Protein AF-R5FZW3-F1 (afdb_monomer_lite)

Secondary structure (DSSP, 8-state):
------------------------HHHHHHHHHHHHHHTT-HHHHTS-HHHHHHHHHHHHHHHHT--S-TTT----HHHHHHHHHHHHHHTT------HHHHHHHHHHHHHHHHHHHT--

Foldseek 3Di:
DDDDDDDDDPPPPPPDPPDDPDDDPLLVVLLVQCCVVCVVPVLVVVDDSVNLVVLVVLVCVVCVPDPDDPVPDDDDLVVSVVSVVVVCVVVVHDRDDDSVRSVVSVVSSVVVVVVVVPPD

Sequence (120 aa):
MKEQDYDSEKDLDLEDYEDDDELDWYDEELLDYVREETKDMERINDLLDQDLLYLFELWDEYTEGIEGDEEEVEIDIDDLYQFVQKTAAEDEQDIDISQEDLVLLLQLQQEFDESLGEED

Structure (mmCIF, N/CA/C/O backbone):
data_AF-R5FZW3-F1
#
_entry.id   AF-R5FZW3-F1
#
loop_
_atom_site.group_PDB
_atom_site.id
_atom_site.type_symbol
_atom_site.label_atom_id
_atom_site.label_alt_id
_atom_site.label_comp_id
_atom_site.label_asym_id
_atom_site.label_entity_id
_atom_site.label_seq_id
_atom_site.pdbx_PDB_ins_code
_atom_site.Cartn_x
_atom_site.Cartn_y
_atom_site.Cartn_z
_atom_site.occupancy
_atom_site.B_iso_or_equiv
_atom_site.auth_seq_id
_atom_site.auth_comp_id
_atom_site.auth_asym_id
_atom_site.auth_atom_id
_atom_site.pdbx_PDB_model_num
ATOM 1 N N . MET A 1 1 ? 53.233 19.517 14.838 1.00 41.62 1 MET A N 1
ATOM 2 C CA . MET A 1 1 ? 52.597 18.409 15.578 1.00 41.62 1 MET A CA 1
ATOM 3 C C . MET A 1 1 ? 51.393 19.059 16.247 1.00 41.62 1 MET A C 1
ATOM 5 O O . MET A 1 1 ? 51.634 19.920 17.081 1.00 41.62 1 MET A O 1
ATOM 9 N N . LYS A 1 2 ? 50.170 19.019 15.680 1.00 44.94 2 LYS A N 1
ATOM 10 C CA . LYS A 1 2 ? 49.281 17.852 15.418 1.00 44.94 2 LYS A CA 1
ATOM 11 C C . LYS A 1 2 ? 49.146 17.006 16.700 1.00 44.94 2 LYS A C 1
ATOM 13 O O . LYS A 1 2 ? 50.184 16.726 17.285 1.00 44.94 2 LYS A O 1
ATOM 18 N N . GLU A 1 3 ? 47.979 16.703 17.261 1.00 46.38 3 GLU A N 1
ATOM 19 C CA . GLU A 1 3 ? 46.594 16.631 16.776 1.00 46.38 3 GLU A CA 1
ATOM 20 C C . GLU A 1 3 ? 45.606 17.162 17.846 1.00 46.38 3 GLU A C 1
ATOM 22 O O . GLU A 1 3 ? 45.902 17.132 19.041 1.00 46.38 3 GLU A O 1
ATOM 27 N N . GLN A 1 4 ? 44.446 17.666 17.414 1.00 46.25 4 GLN A N 1
ATOM 28 C CA . GLN A 1 4 ? 43.218 17.647 18.212 1.00 46.25 4 GLN A CA 1
ATOM 29 C C . GLN A 1 4 ? 42.319 16.610 17.541 1.00 46.25 4 GLN A C 1
ATOM 31 O O . GLN A 1 4 ? 41.884 16.848 16.419 1.00 46.25 4 GLN A O 1
ATOM 36 N N . ASP A 1 5 ? 42.086 15.489 18.214 1.00 51.22 5 ASP A N 1
ATOM 37 C CA . ASP A 1 5 ? 41.044 14.530 17.863 1.00 51.22 5 ASP A CA 1
ATOM 38 C C . ASP A 1 5 ? 39.909 14.730 18.870 1.00 51.22 5 ASP A C 1
ATOM 40 O O . ASP A 1 5 ? 40.041 14.387 20.048 1.00 51.22 5 ASP A O 1
ATOM 44 N N . TYR A 1 6 ? 38.834 15.369 18.413 1.00 49.75 6 TYR A N 1
ATOM 45 C CA . TYR A 1 6 ? 37.522 15.252 19.034 1.00 49.75 6 TYR A CA 1
ATOM 46 C C . TYR A 1 6 ? 36.706 14.307 18.161 1.00 49.75 6 TYR A C 1
ATOM 48 O O . TYR A 1 6 ? 36.470 14.564 16.985 1.00 49.75 6 TYR A O 1
ATOM 56 N N . ASP A 1 7 ? 36.382 13.184 18.782 1.00 52.19 7 ASP A N 1
ATOM 57 C CA . ASP A 1 7 ? 35.421 12.178 18.365 1.00 52.19 7 ASP A CA 1
ATOM 58 C C . ASP A 1 7 ? 33.996 12.713 18.602 1.00 52.19 7 ASP A C 1
ATOM 60 O O . ASP A 1 7 ? 33.782 13.434 19.584 1.00 52.19 7 ASP A O 1
ATOM 64 N N . SER A 1 8 ? 33.048 12.296 17.752 1.00 49.88 8 SER A N 1
ATOM 65 C CA . SER A 1 8 ? 31.607 12.602 17.795 1.00 49.88 8 SER A CA 1
ATOM 66 C C . SER A 1 8 ? 31.275 14.039 17.345 1.00 49.88 8 SER A C 1
ATOM 68 O O . SER A 1 8 ? 31.801 15.004 17.876 1.00 49.88 8 SER A O 1
ATOM 70 N N . GLU A 1 9 ? 30.433 14.285 16.348 1.00 48.97 9 GLU A N 1
ATOM 71 C CA . GLU A 1 9 ? 29.146 13.657 16.086 1.00 48.97 9 GLU A CA 1
ATOM 72 C C . GLU A 1 9 ? 28.946 13.405 14.588 1.00 48.97 9 GLU A C 1
ATOM 74 O O . GLU A 1 9 ? 29.472 14.091 13.719 1.00 48.97 9 GLU A O 1
ATOM 79 N N . LYS A 1 10 ? 28.195 12.344 14.326 1.00 50.38 10 LYS A N 1
ATOM 80 C CA . LYS A 1 10 ? 27.622 11.966 13.049 1.00 50.38 10 LYS A CA 1
ATOM 81 C C . LYS A 1 10 ? 26.735 13.129 12.578 1.00 50.38 10 LYS A C 1
ATOM 83 O O . LYS A 1 10 ? 25.589 13.208 13.010 1.00 50.38 10 LYS A O 1
ATOM 88 N N . ASP A 1 11 ? 27.258 14.006 11.724 1.00 45.75 11 ASP A N 1
ATOM 89 C CA . ASP A 1 11 ? 26.436 14.775 10.788 1.00 45.75 11 ASP A CA 1
ATOM 90 C C . ASP A 1 11 ? 25.779 13.737 9.864 1.00 45.75 11 ASP A C 1
ATOM 92 O O . ASP A 1 11 ? 26.273 13.388 8.795 1.00 45.75 11 ASP A O 1
ATOM 96 N N . LEU A 1 12 ? 24.695 13.133 10.357 1.00 45.00 12 LEU A N 1
ATOM 97 C CA . LEU A 1 12 ? 23.574 12.842 9.488 1.00 45.00 12 LEU A CA 1
ATOM 98 C C . LEU A 1 12 ? 23.131 14.225 9.026 1.00 45.00 12 LEU A C 1
ATOM 100 O O . LEU A 1 12 ? 22.376 14.894 9.732 1.00 45.00 12 LEU A O 1
ATOM 104 N N . ASP A 1 13 ? 23.683 14.666 7.896 1.00 41.84 13 ASP A N 1
ATOM 105 C CA . ASP A 1 13 ? 22.947 15.522 6.980 1.00 41.84 13 ASP A CA 1
ATOM 106 C C . ASP A 1 13 ? 21.627 14.778 6.749 1.00 41.84 13 ASP A C 1
ATOM 108 O O . ASP A 1 13 ? 21.517 13.861 5.939 1.00 41.84 13 ASP A O 1
ATOM 112 N N . LEU A 1 14 ? 20.650 15.091 7.601 1.00 48.84 14 LEU A N 1
ATOM 113 C CA . LEU A 1 14 ? 19.269 15.193 7.189 1.00 48.84 14 LEU A CA 1
ATOM 114 C C . LEU A 1 14 ? 19.334 16.220 6.066 1.00 48.84 14 LEU A C 1
ATOM 116 O O . LEU A 1 14 ? 19.282 17.420 6.340 1.00 48.84 14 LEU A O 1
ATOM 120 N N . GLU A 1 15 ? 19.609 15.734 4.852 1.00 51.78 15 GLU A N 1
ATOM 121 C CA . GLU A 1 15 ? 19.362 16.478 3.632 1.00 51.78 15 GLU A CA 1
ATOM 122 C C . GLU A 1 15 ? 17.900 16.892 3.735 1.00 51.78 15 GLU A C 1
ATOM 124 O O . GLU A 1 15 ? 16.986 16.073 3.697 1.00 51.78 15 GLU A O 1
ATOM 129 N N . ASP A 1 16 ? 17.749 18.142 4.165 1.00 44.09 16 ASP A N 1
ATOM 130 C CA . ASP A 1 16 ? 16.780 19.104 3.692 1.00 44.09 16 ASP A CA 1
ATOM 131 C C . ASP A 1 16 ? 15.644 18.408 2.932 1.00 44.09 16 ASP A C 1
ATOM 133 O O . ASP A 1 16 ? 15.756 18.125 1.743 1.00 44.09 16 ASP A O 1
ATOM 137 N N . TYR A 1 17 ? 14.547 18.123 3.640 1.00 45.72 17 TYR A N 1
ATOM 138 C CA . TYR A 1 17 ? 13.232 17.998 3.016 1.00 45.72 17 TYR A CA 1
ATOM 139 C C . TYR A 1 17 ? 12.915 19.375 2.398 1.00 45.72 17 TYR A C 1
ATOM 141 O O . TYR A 1 17 ? 12.188 20.189 2.975 1.00 45.72 17 TYR A O 1
ATOM 149 N N . GLU A 1 18 ? 13.571 19.693 1.281 1.00 47.84 18 GLU A N 1
ATOM 150 C CA . GLU A 1 18 ? 13.165 20.741 0.360 1.00 47.84 18 GLU A CA 1
ATOM 151 C C . GLU A 1 18 ? 11.839 20.270 -0.250 1.00 47.84 18 GLU A C 1
ATOM 153 O O . GLU A 1 18 ? 11.816 1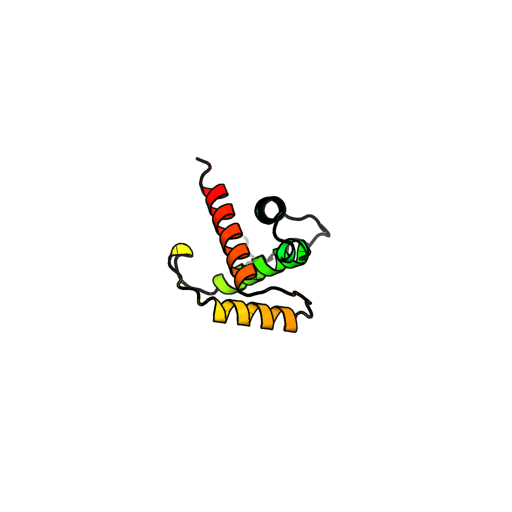9.284 -0.965 1.00 47.84 18 GLU A O 1
ATOM 158 N N . ASP A 1 19 ? 10.734 20.897 0.160 1.00 41.59 19 ASP A N 1
ATOM 159 C CA . AS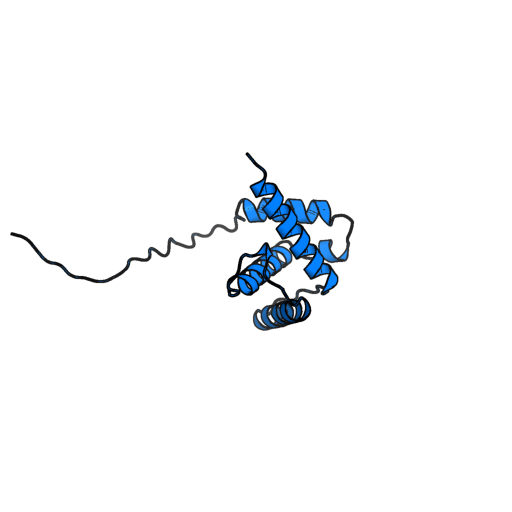P A 1 19 ? 9.620 21.404 -0.670 1.00 41.59 19 ASP A CA 1
ATOM 160 C C . ASP A 1 19 ? 9.522 20.891 -2.138 1.00 41.59 19 ASP A C 1
ATOM 162 O O . ASP A 1 19 ? 9.447 21.697 -3.066 1.00 41.59 19 ASP A O 1
ATOM 166 N N . ASP A 1 20 ? 9.509 19.577 -2.368 1.00 45.41 20 ASP A N 1
ATOM 167 C CA . ASP A 1 20 ? 9.177 18.960 -3.655 1.00 45.41 20 ASP A CA 1
ATOM 168 C C . ASP A 1 20 ? 7.926 18.091 -3.461 1.00 45.41 20 ASP A C 1
ATOM 170 O O . ASP A 1 20 ? 7.989 16.940 -3.045 1.00 45.41 20 ASP A O 1
ATOM 174 N N . ASP A 1 21 ? 6.754 18.673 -3.740 1.00 54.72 21 ASP A N 1
ATOM 175 C CA . ASP A 1 21 ? 5.496 17.954 -4.014 1.00 54.72 21 ASP A CA 1
ATOM 176 C C . ASP A 1 21 ? 5.607 17.142 -5.342 1.00 54.72 21 ASP A C 1
ATOM 178 O O . ASP A 1 21 ? 4.651 17.079 -6.121 1.00 54.72 21 ASP A O 1
ATOM 182 N N . GLU A 1 22 ? 6.784 16.608 -5.675 1.00 64.81 22 GLU A N 1
ATOM 183 C CA . GLU A 1 22 ? 7.060 15.841 -6.893 1.00 64.81 22 GLU A CA 1
ATOM 184 C C . GLU A 1 22 ? 7.212 14.373 -6.494 1.00 64.81 22 GLU A C 1
ATOM 186 O O . GLU A 1 22 ? 8.040 14.023 -5.653 1.00 64.81 22 GLU A O 1
ATOM 191 N N . LEU A 1 23 ? 6.340 13.535 -7.057 1.00 77.94 23 LEU A N 1
ATOM 192 C CA . LEU A 1 23 ? 6.419 12.089 -6.908 1.00 77.94 23 LEU A CA 1
ATOM 193 C C . LEU A 1 23 ? 7.753 11.609 -7.468 1.00 77.94 23 LEU A C 1
ATOM 195 O O . LEU A 1 23 ? 8.253 12.156 -8.457 1.00 77.94 23 LEU A O 1
ATOM 199 N N . ASP A 1 24 ? 8.340 10.594 -6.842 1.00 86.00 24 ASP A N 1
ATOM 200 C CA . ASP A 1 24 ? 9.524 9.999 -7.431 1.00 86.00 24 ASP A CA 1
ATOM 201 C C . ASP A 1 24 ? 9.156 9.219 -8.710 1.00 86.00 24 ASP A C 1
ATOM 203 O O . ASP A 1 24 ? 7.991 8.941 -9.002 1.00 86.00 24 ASP A O 1
ATOM 207 N N . TRP A 1 25 ? 10.160 8.898 -9.531 1.00 91.19 25 TRP A N 1
ATOM 208 C CA . TRP A 1 25 ? 9.907 8.195 -10.792 1.00 91.19 25 TRP A CA 1
ATOM 209 C C . TRP A 1 25 ? 9.243 6.824 -10.580 1.00 91.19 25 TRP A C 1
ATOM 211 O O . TRP A 1 25 ? 8.478 6.388 -11.435 1.00 91.19 25 TRP A O 1
ATOM 221 N N . TYR A 1 26 ? 9.542 6.144 -9.469 1.00 91.19 26 TYR A N 1
ATOM 222 C CA . TYR A 1 26 ? 8.956 4.841 -9.171 1.00 91.19 26 TYR A CA 1
ATOM 223 C C . TYR A 1 26 ? 7.462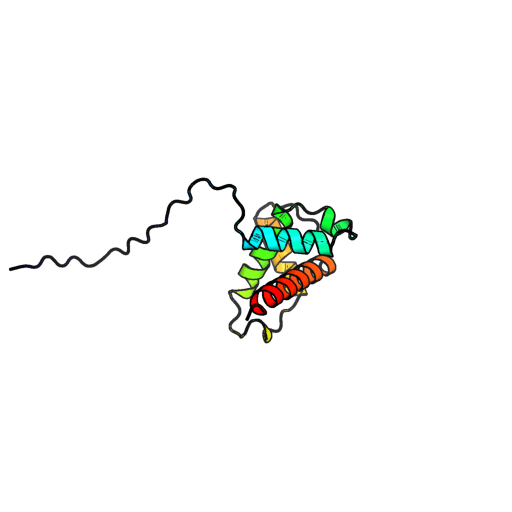 4.988 -8.861 1.00 91.19 26 TYR A C 1
ATOM 225 O O . TYR A 1 26 ? 6.650 4.302 -9.478 1.00 91.19 26 TYR A O 1
ATOM 233 N N . ASP A 1 27 ? 7.103 5.937 -7.998 1.00 92.44 27 ASP A N 1
ATOM 234 C CA . ASP A 1 27 ? 5.730 6.260 -7.618 1.00 92.44 27 ASP A CA 1
ATOM 235 C C . ASP A 1 27 ? 4.888 6.670 -8.830 1.00 92.44 27 ASP A C 1
ATOM 237 O O . ASP A 1 27 ? 3.756 6.209 -8.990 1.00 92.44 27 ASP A O 1
ATOM 241 N N . GLU A 1 28 ? 5.434 7.516 -9.713 1.00 93.94 28 GLU A N 1
ATOM 242 C CA . GLU A 1 28 ? 4.748 7.939 -10.939 1.00 93.94 28 GLU A CA 1
ATOM 243 C C . GLU A 1 28 ? 4.430 6.751 -11.858 1.00 93.94 28 GLU A C 1
ATOM 245 O O . GLU A 1 28 ? 3.288 6.592 -12.298 1.00 93.94 28 GLU A O 1
ATOM 250 N N . GLU A 1 29 ? 5.418 5.902 -12.144 1.00 95.31 29 GLU A N 1
ATOM 251 C CA . GLU A 1 29 ? 5.245 4.767 -13.055 1.00 95.31 29 GLU A CA 1
ATOM 252 C C . GLU A 1 29 ? 4.375 3.662 -12.440 1.00 95.31 29 GLU A C 1
ATOM 254 O O . GLU A 1 29 ? 3.548 3.074 -13.144 1.00 95.31 29 GLU A O 1
ATOM 259 N N . LEU A 1 30 ? 4.499 3.411 -11.132 1.00 95.25 30 LEU A N 1
ATOM 260 C CA . LEU A 1 30 ? 3.650 2.463 -10.411 1.00 95.25 30 LEU A CA 1
ATOM 261 C C . LEU A 1 30 ? 2.187 2.914 -10.443 1.00 95.25 30 LEU A C 1
ATOM 263 O O . LEU A 1 30 ? 1.296 2.112 -10.736 1.00 95.25 30 LEU A O 1
ATOM 267 N N . LEU A 1 31 ? 1.916 4.198 -10.190 1.00 95.75 31 LEU A N 1
ATOM 268 C CA . LEU A 1 31 ? 0.563 4.744 -10.285 1.00 95.75 31 LEU A CA 1
ATOM 269 C C . LEU A 1 31 ? 0.009 4.620 -11.702 1.00 95.75 31 LEU A C 1
ATOM 271 O O . LEU A 1 31 ? -1.120 4.150 -11.869 1.00 95.75 31 LEU A O 1
ATOM 275 N N . ASP A 1 32 ? 0.781 4.993 -12.722 1.00 95.38 32 ASP A N 1
ATOM 276 C CA . ASP A 1 32 ? 0.358 4.866 -14.119 1.00 95.38 32 ASP A CA 1
ATOM 277 C C . ASP A 1 32 ? 0.039 3.403 -14.477 1.00 95.38 32 ASP A C 1
ATOM 279 O O . ASP A 1 32 ? -1.005 3.128 -15.084 1.00 95.38 32 ASP A O 1
ATOM 283 N N . TYR A 1 33 ? 0.871 2.456 -14.033 1.00 96.44 33 TYR A N 1
ATOM 284 C CA . TYR A 1 33 ? 0.648 1.020 -14.207 1.00 96.44 33 TYR A CA 1
ATOM 285 C C . TYR A 1 33 ? -0.642 0.548 -13.517 1.00 96.44 33 TYR A C 1
ATOM 287 O O . TYR A 1 33 ? -1.526 -0.032 -14.157 1.00 96.44 33 TYR A O 1
ATOM 295 N N . VAL A 1 34 ? -0.814 0.864 -12.231 1.00 96.12 34 VAL A N 1
ATOM 296 C CA . VAL A 1 34 ? -2.001 0.489 -11.446 1.00 96.12 34 VAL A CA 1
ATOM 297 C C . VAL A 1 34 ? -3.266 1.079 -12.063 1.00 96.12 34 VAL A C 1
ATOM 299 O O . VAL A 1 34 ? -4.289 0.395 -12.162 1.00 96.12 34 VAL A O 1
ATOM 302 N N . ARG A 1 35 ? -3.225 2.332 -12.527 1.00 95.44 35 ARG A N 1
ATOM 303 C CA . ARG A 1 35 ? -4.360 2.985 -13.197 1.00 95.44 35 ARG A CA 1
ATOM 304 C C . ARG A 1 35 ? -4.682 2.336 -14.538 1.00 95.44 35 ARG A C 1
ATOM 306 O O . ARG A 1 35 ? -5.863 2.186 -14.867 1.00 95.44 35 ARG A O 1
ATOM 313 N N . GLU A 1 36 ? -3.681 1.928 -15.314 1.00 95.88 36 GLU A N 1
ATOM 314 C CA . GLU A 1 36 ? -3.903 1.223 -16.579 1.00 95.88 36 GLU A CA 1
ATOM 315 C C . GLU A 1 36 ? -4.569 -0.146 -16.366 1.00 95.88 36 GLU A C 1
ATOM 317 O O . GLU A 1 36 ? -5.552 -0.465 -17.062 1.00 95.88 36 GLU A O 1
ATOM 322 N N . GLU A 1 37 ? -4.090 -0.914 -15.388 1.00 96.25 37 GLU A N 1
ATOM 323 C CA . GLU A 1 37 ? -4.572 -2.267 -15.095 1.00 96.25 37 GLU A CA 1
ATOM 324 C C . GLU A 1 37 ? -5.944 -2.264 -14.410 1.00 96.25 37 GLU A C 1
ATOM 326 O O . GLU A 1 37 ? -6.801 -3.104 -14.698 1.00 96.25 37 GLU A O 1
ATOM 331 N N . THR A 1 38 ? -6.226 -1.256 -13.582 1.00 94.94 38 THR A N 1
ATOM 332 C CA . THR A 1 38 ? -7.485 -1.162 -12.824 1.00 94.94 38 THR A CA 1
AT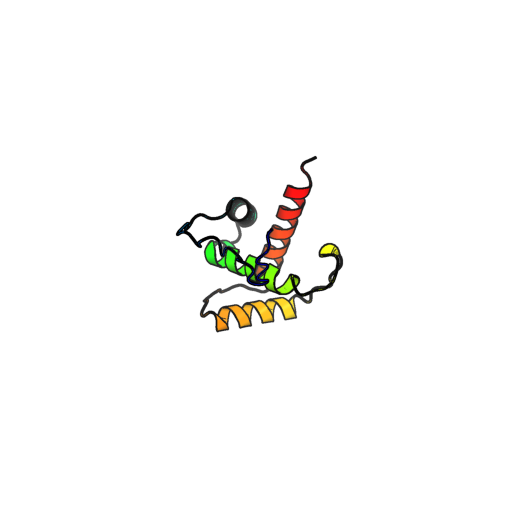OM 333 C C . THR A 1 38 ? -8.531 -0.252 -13.467 1.00 94.94 38 THR A C 1
ATOM 335 O O . THR A 1 38 ? -9.599 -0.052 -12.891 1.00 94.94 38 THR A O 1
ATOM 338 N N . LYS A 1 39 ? -8.317 0.251 -14.693 1.00 93.31 39 LYS A N 1
ATOM 339 C CA . LYS A 1 39 ? -9.211 1.215 -15.383 1.00 93.31 39 LYS A CA 1
ATOM 340 C C . LYS A 1 39 ? -10.695 0.827 -15.465 1.00 93.31 39 LYS A C 1
ATOM 342 O O . LYS A 1 39 ? -11.555 1.694 -15.601 1.00 93.31 39 LYS A O 1
ATOM 347 N N . ASP A 1 40 ? -11.006 -0.468 -15.427 1.00 93.88 40 ASP A N 1
ATOM 348 C CA . ASP A 1 40 ? -12.374 -0.995 -15.519 1.00 93.88 40 ASP A CA 1
ATOM 349 C C . ASP A 1 40 ? -12.987 -1.315 -14.134 1.00 93.88 40 ASP A C 1
ATOM 351 O O . ASP A 1 40 ? -14.108 -1.828 -14.045 1.00 93.88 40 ASP A O 1
ATOM 355 N N . MET A 1 41 ? -12.275 -1.015 -13.042 1.00 92.06 41 MET A N 1
ATOM 356 C CA . MET A 1 41 ? -12.646 -1.333 -11.660 1.00 92.06 41 MET A CA 1
ATOM 357 C C . MET A 1 41 ? -13.010 -0.055 -10.897 1.00 92.06 41 MET A C 1
ATOM 359 O O . MET A 1 41 ? -12.147 0.641 -10.374 1.00 92.06 41 MET A O 1
ATOM 363 N N . GLU A 1 42 ? -14.309 0.254 -10.827 1.00 88.94 42 GLU A N 1
ATOM 364 C CA . GLU A 1 42 ? -14.837 1.490 -10.213 1.00 88.94 42 GLU A CA 1
ATOM 365 C C . GLU A 1 42 ? -14.309 1.713 -8.785 1.00 88.94 42 GLU A C 1
ATOM 367 O O . GLU A 1 42 ? -13.863 2.804 -8.468 1.00 88.94 42 GLU A O 1
ATOM 372 N N . ARG A 1 43 ? -14.244 0.655 -7.967 1.00 90.06 43 ARG A N 1
ATOM 373 C CA . ARG A 1 43 ? -13.796 0.740 -6.566 1.00 90.06 43 ARG A CA 1
ATOM 374 C C . ARG A 1 43 ? -12.354 1.210 -6.397 1.00 90.06 43 ARG A C 1
ATOM 376 O O . ARG A 1 43 ? -12.083 1.978 -5.490 1.00 90.06 43 ARG A O 1
ATOM 383 N N . ILE A 1 44 ? -11.448 0.754 -7.260 1.00 90.31 44 ILE A N 1
ATOM 384 C CA . ILE A 1 44 ? -10.039 1.166 -7.210 1.00 90.31 44 ILE A CA 1
ATOM 385 C C . ILE A 1 44 ? -9.867 2.537 -7.874 1.00 90.31 44 ILE A C 1
ATOM 387 O O . ILE A 1 44 ? -9.067 3.351 -7.427 1.00 90.31 44 ILE A O 1
ATOM 391 N N . ASN A 1 45 ? -10.666 2.847 -8.900 1.00 89.25 45 ASN A N 1
ATOM 392 C CA . ASN A 1 45 ? -10.658 4.178 -9.513 1.00 89.25 45 ASN A CA 1
ATOM 393 C C . ASN A 1 45 ? -11.198 5.283 -8.597 1.00 89.25 45 ASN A C 1
ATOM 395 O O . ASN A 1 45 ? -10.849 6.442 -8.803 1.00 89.25 45 ASN A O 1
ATOM 399 N N . ASP A 1 46 ? -12.031 4.938 -7.614 1.00 91.81 46 ASP A N 1
ATOM 400 C CA . ASP A 1 46 ? -12.538 5.885 -6.618 1.00 91.81 46 ASP A CA 1
ATOM 401 C C . ASP A 1 46 ? -11.468 6.295 -5.587 1.00 91.81 46 ASP A C 1
ATOM 403 O O . ASP A 1 46 ? -11.617 7.346 -4.961 1.00 91.81 46 ASP A O 1
ATOM 407 N N . LEU A 1 47 ? -10.389 5.515 -5.436 1.00 92.88 47 LEU A N 1
ATOM 408 C CA . LEU A 1 47 ? -9.243 5.866 -4.592 1.00 92.88 47 LEU A CA 1
ATOM 409 C C . LEU A 1 47 ? -8.439 7.006 -5.224 1.00 92.88 47 LEU A C 1
ATOM 411 O O . LEU A 1 47 ? -8.216 7.026 -6.441 1.00 92.88 47 LEU A O 1
ATOM 415 N N . LEU A 1 48 ? -7.978 7.946 -4.401 1.00 93.50 48 LEU A N 1
ATOM 416 C CA . LEU A 1 48 ? -7.041 8.989 -4.813 1.00 93.50 48 LEU A CA 1
ATOM 417 C C . LEU A 1 48 ? -5.647 8.392 -5.029 1.00 93.50 48 LEU A C 1
ATOM 419 O O . LEU A 1 48 ? -5.307 7.368 -4.447 1.00 93.50 48 LEU A O 1
ATOM 423 N N . ASP A 1 49 ? -4.811 9.059 -5.826 1.00 94.00 49 ASP A N 1
ATOM 424 C CA . ASP A 1 49 ? -3.416 8.627 -6.011 1.00 94.00 49 ASP A CA 1
ATOM 425 C C . ASP A 1 49 ? -2.662 8.600 -4.670 1.00 94.00 49 ASP A C 1
ATOM 427 O O . ASP A 1 49 ? -1.915 7.671 -4.398 1.00 94.00 49 ASP A O 1
ATOM 431 N N . GLN A 1 50 ? -2.956 9.554 -3.780 1.00 91.69 50 GLN A N 1
ATOM 432 C CA . GLN A 1 50 ? -2.427 9.578 -2.412 1.00 91.69 50 GLN A CA 1
ATOM 433 C C . GLN A 1 50 ? -2.880 8.374 -1.576 1.00 91.69 50 GLN A C 1
ATOM 435 O O . GLN A 1 50 ? -2.097 7.872 -0.779 1.00 91.69 50 GLN A O 1
ATOM 440 N N . ASP A 1 51 ? -4.115 7.896 -1.768 1.00 94.25 51 ASP A N 1
ATOM 441 C CA . ASP A 1 51 ? -4.603 6.711 -1.057 1.00 94.25 51 ASP A CA 1
ATOM 442 C C . ASP A 1 51 ? -3.855 5.463 -1.541 1.00 94.25 51 ASP A C 1
ATOM 444 O O . ASP A 1 51 ? -3.506 4.606 -0.738 1.00 94.25 51 ASP A O 1
ATOM 448 N N . LEU A 1 52 ? -3.590 5.365 -2.850 1.00 94.69 52 LEU A N 1
ATOM 449 C CA . LEU A 1 52 ? -2.828 4.260 -3.435 1.00 94.69 52 LEU A CA 1
ATOM 450 C C . LEU A 1 52 ? -1.387 4.243 -2.920 1.00 94.69 52 LEU A C 1
ATOM 452 O O . LEU A 1 52 ? -0.949 3.211 -2.423 1.00 94.69 52 LEU A O 1
ATOM 456 N N . LEU A 1 53 ? -0.690 5.381 -2.975 1.00 93.44 53 LEU A N 1
ATOM 457 C CA . LEU A 1 53 ? 0.681 5.496 -2.469 1.00 93.44 53 LEU A CA 1
ATOM 458 C C . LEU A 1 53 ? 0.759 5.159 -0.983 1.00 93.44 53 LEU A C 1
ATOM 460 O O . LEU A 1 53 ? 1.572 4.335 -0.587 1.00 93.44 53 LEU A O 1
ATOM 464 N N . TYR A 1 54 ? -0.157 5.694 -0.174 1.00 93.88 54 TYR A N 1
ATOM 465 C CA . TYR A 1 54 ? -0.211 5.369 1.248 1.00 93.88 54 TYR A CA 1
ATOM 466 C C . TYR A 1 54 ? -0.420 3.867 1.499 1.00 93.88 54 TYR A C 1
ATOM 468 O O . TYR A 1 54 ? 0.168 3.297 2.413 1.00 93.88 54 TYR A O 1
ATOM 476 N N . LEU A 1 55 ? -1.235 3.184 0.689 1.00 94.88 55 LEU A N 1
ATOM 477 C CA . LEU A 1 55 ? -1.415 1.735 0.812 1.00 94.88 55 LEU A CA 1
ATOM 478 C C . LEU A 1 55 ? -0.143 0.948 0.461 1.00 94.88 55 LEU A C 1
ATOM 480 O O . LEU A 1 55 ? 0.106 -0.074 1.103 1.00 94.88 55 LEU A O 1
ATOM 484 N N . PHE A 1 56 ? 0.649 1.411 -0.510 1.00 93.69 56 PHE A N 1
ATOM 485 C CA . PHE A 1 56 ? 1.951 0.821 -0.844 1.00 93.69 56 PHE A CA 1
ATOM 486 C C . PHE A 1 56 ? 2.995 1.094 0.247 1.00 93.69 56 PHE A C 1
ATOM 488 O O . PHE A 1 56 ? 3.679 0.170 0.678 1.00 93.69 56 PHE A O 1
ATOM 495 N N . GLU A 1 57 ? 3.030 2.302 0.810 1.00 91.44 57 GLU A N 1
ATOM 496 C CA . GLU A 1 57 ? 3.880 2.620 1.968 1.00 91.44 57 GLU A CA 1
ATOM 497 C C . GLU A 1 57 ? 3.559 1.724 3.174 1.00 91.44 57 GLU A C 1
ATOM 499 O O . GLU A 1 57 ? 4.456 1.219 3.848 1.00 91.44 57 GLU A O 1
ATOM 504 N N . LEU A 1 58 ? 2.271 1.482 3.447 1.00 93.06 58 LEU A N 1
ATOM 505 C CA . LEU A 1 58 ? 1.854 0.587 4.529 1.00 93.06 58 LEU A CA 1
ATOM 506 C C . LEU A 1 58 ? 2.239 -0.871 4.272 1.00 93.06 58 LEU A C 1
ATOM 508 O O . LEU A 1 58 ? 2.468 -1.620 5.225 1.00 93.06 58 LEU A O 1
ATOM 512 N N . TRP A 1 59 ? 2.273 -1.294 3.011 1.00 90.50 59 TRP A N 1
ATOM 513 C CA . TRP A 1 59 ? 2.790 -2.606 2.654 1.00 90.50 59 TRP A CA 1
ATOM 514 C C . TRP A 1 59 ? 4.276 -2.714 2.981 1.00 90.50 59 TRP A C 1
ATOM 516 O O . TRP A 1 59 ? 4.650 -3.639 3.704 1.00 90.50 59 TRP A O 1
ATOM 526 N N . ASP A 1 60 ? 5.077 -1.745 2.548 1.00 87.06 60 ASP A N 1
ATOM 527 C CA . ASP A 1 60 ? 6.516 -1.715 2.812 1.00 87.06 60 ASP A CA 1
ATOM 528 C C . ASP A 1 60 ? 6.807 -1.633 4.317 1.00 87.06 60 ASP A C 1
ATOM 530 O O . ASP A 1 60 ? 7.646 -2.370 4.831 1.00 87.06 60 ASP A O 1
ATOM 534 N N . GLU A 1 61 ? 6.058 -0.821 5.074 1.00 90.06 61 GLU A N 1
ATOM 535 C CA . GLU A 1 61 ? 6.178 -0.767 6.538 1.00 90.06 61 GLU A CA 1
ATOM 536 C C . GLU A 1 61 ? 5.873 -2.131 7.181 1.00 90.06 61 GLU A C 1
ATOM 538 O O . GLU A 1 61 ? 6.546 -2.558 8.128 1.00 90.06 61 GLU A O 1
ATOM 543 N N . TYR A 1 62 ? 4.855 -2.833 6.677 1.00 88.88 62 TYR A N 1
ATOM 544 C CA . TYR A 1 62 ? 4.479 -4.147 7.185 1.00 88.88 62 TYR A CA 1
ATOM 545 C C . TYR A 1 62 ? 5.546 -5.207 6.879 1.00 88.88 62 TYR A C 1
ATOM 547 O O . TYR A 1 62 ? 5.836 -6.049 7.739 1.00 88.88 62 TYR A O 1
ATOM 555 N N . THR A 1 63 ? 6.134 -5.184 5.682 1.00 83.69 63 THR A N 1
ATOM 556 C CA . THR A 1 63 ? 7.093 -6.195 5.211 1.00 83.69 63 THR A CA 1
ATOM 557 C C . THR A 1 63 ? 8.535 -5.919 5.633 1.00 83.69 63 THR A C 1
ATOM 559 O O . THR A 1 63 ? 9.258 -6.884 5.883 1.00 83.69 63 THR A O 1
ATOM 562 N N . GLU A 1 64 ? 8.942 -4.661 5.852 1.00 81.56 64 GLU A N 1
ATOM 563 C CA . GLU A 1 64 ? 10.299 -4.276 6.296 1.00 81.56 64 GLU A CA 1
ATOM 564 C C . GLU A 1 64 ? 10.709 -5.002 7.594 1.00 81.56 64 GLU A C 1
ATOM 566 O O . GLU A 1 64 ? 11.876 -5.334 7.825 1.00 81.56 64 GLU A O 1
ATOM 571 N N . GLY A 1 65 ? 9.734 -5.296 8.458 1.00 66.75 65 GLY A N 1
ATOM 572 C CA . GLY A 1 65 ? 9.943 -6.001 9.722 1.00 66.75 65 GLY A CA 1
ATOM 573 C C . GLY A 1 65 ? 10.072 -7.524 9.616 1.00 66.75 65 GLY A C 1
ATOM 574 O O . GLY A 1 65 ? 10.344 -8.173 10.635 1.00 66.75 65 GLY A O 1
ATOM 575 N N . ILE A 1 66 ? 9.854 -8.117 8.440 1.00 74.00 66 ILE A N 1
ATOM 576 C CA . ILE A 1 66 ? 9.778 -9.569 8.280 1.00 74.00 66 ILE A CA 1
ATOM 577 C C . ILE A 1 66 ? 11.114 -10.120 7.768 1.00 74.00 66 ILE A C 1
ATOM 579 O O . ILE A 1 66 ? 11.483 -9.966 6.612 1.00 74.00 66 ILE A O 1
ATOM 583 N N . GLU A 1 67 ? 11.862 -10.801 8.646 1.00 58.09 67 GLU A N 1
ATOM 584 C CA . GLU A 1 67 ? 13.126 -11.454 8.272 1.00 58.09 67 GLU A CA 1
ATOM 585 C C . GLU A 1 67 ? 12.881 -12.628 7.293 1.00 58.09 67 GLU A C 1
ATOM 587 O O . GLU A 1 67 ? 12.462 -13.712 7.712 1.00 58.09 67 GLU A O 1
ATOM 592 N N . GLY A 1 68 ? 13.203 -12.444 6.008 1.00 60.31 68 GLY A N 1
ATOM 593 C CA . GLY A 1 68 ? 13.136 -13.471 4.957 1.00 60.31 68 GLY A CA 1
ATOM 594 C C . GLY A 1 68 ? 13.423 -12.899 3.563 1.00 60.31 68 GLY A C 1
ATOM 595 O O . GLY A 1 68 ? 13.516 -11.687 3.416 1.00 60.31 68 GLY A O 1
ATOM 596 N N . ASP A 1 69 ? 13.600 -13.759 2.554 1.00 58.41 69 ASP A N 1
ATOM 597 C CA . ASP A 1 69 ? 13.464 -13.331 1.151 1.00 58.41 69 ASP A CA 1
ATOM 598 C C . ASP A 1 69 ? 11.992 -12.947 0.933 1.00 58.41 69 ASP A C 1
ATOM 600 O O . ASP A 1 69 ? 11.116 -13.737 1.290 1.00 58.41 69 ASP A O 1
ATOM 604 N N . GLU A 1 70 ? 11.714 -11.763 0.377 1.00 53.88 70 GLU A N 1
ATOM 605 C CA . GLU A 1 70 ? 10.353 -11.224 0.167 1.00 53.88 70 GLU A CA 1
ATOM 606 C C . GLU A 1 70 ? 9.436 -12.204 -0.590 1.00 53.88 70 GLU A C 1
ATOM 608 O O . GLU A 1 70 ? 8.238 -12.268 -0.325 1.00 53.88 70 GLU A O 1
ATOM 613 N N . GLU A 1 71 ? 10.010 -13.062 -1.440 1.00 53.56 71 GLU A N 1
ATOM 614 C CA . GLU A 1 71 ? 9.300 -14.116 -2.177 1.00 53.56 71 GLU A CA 1
ATOM 615 C C . GLU A 1 71 ? 8.937 -15.365 -1.337 1.00 53.56 71 GLU A C 1
ATOM 617 O O . GLU A 1 71 ? 8.106 -16.178 -1.749 1.00 53.56 71 GLU A O 1
ATOM 622 N N . GLU A 1 72 ? 9.559 -15.569 -0.170 1.00 57.19 72 GLU A N 1
ATOM 623 C CA . GLU A 1 72 ? 9.369 -16.752 0.690 1.00 57.19 72 GLU A CA 1
ATOM 624 C C . GLU A 1 72 ? 8.612 -16.450 1.996 1.00 57.19 72 GLU A C 1
ATOM 626 O O . GLU A 1 72 ? 8.329 -17.370 2.778 1.00 57.19 72 GLU A O 1
ATOM 631 N N . VAL A 1 73 ? 8.261 -15.186 2.248 1.00 63.38 73 VAL A N 1
ATOM 632 C CA . VAL A 1 73 ? 7.504 -14.787 3.438 1.00 63.38 73 VAL A CA 1
ATOM 633 C C . VAL A 1 73 ? 6.026 -15.158 3.280 1.00 63.38 73 VAL A C 1
ATOM 635 O O . VAL A 1 73 ? 5.314 -14.664 2.411 1.00 63.38 73 VAL A O 1
ATOM 638 N N . GLU A 1 74 ? 5.528 -16.025 4.167 1.00 69.56 74 GLU A N 1
ATOM 639 C CA . GLU A 1 74 ? 4.096 -16.324 4.257 1.00 69.56 74 GLU A CA 1
ATOM 640 C C . GLU A 1 74 ? 3.380 -15.162 4.959 1.00 69.56 74 GLU A C 1
ATOM 642 O O . GLU A 1 74 ? 3.447 -15.028 6.182 1.00 69.56 74 GLU A O 1
ATOM 647 N N . ILE A 1 75 ? 2.711 -14.317 4.175 1.00 78.69 75 ILE A N 1
ATOM 648 C CA . ILE A 1 75 ? 1.963 -13.162 4.678 1.00 78.69 75 ILE A CA 1
ATOM 649 C C . ILE A 1 75 ? 0.511 -13.557 4.943 1.00 78.69 75 ILE A C 1
ATOM 651 O O . ILE A 1 75 ? -0.196 -14.042 4.054 1.00 78.69 75 ILE A O 1
ATOM 655 N N . ASP A 1 76 ? 0.051 -13.327 6.175 1.00 88.06 76 ASP A N 1
ATOM 656 C CA . ASP A 1 76 ? -1.365 -13.449 6.510 1.00 88.06 76 ASP A CA 1
ATOM 657 C C . ASP A 1 76 ? -2.095 -12.168 6.089 1.00 88.06 76 ASP A C 1
ATOM 659 O O . ASP A 1 76 ? -1.972 -11.108 6.705 1.00 88.06 76 ASP A O 1
ATOM 663 N N . ILE A 1 77 ? -2.866 -12.276 5.009 1.00 88.88 77 ILE A N 1
ATOM 664 C CA . ILE A 1 77 ? -3.630 -11.165 4.437 1.00 88.88 77 ILE A CA 1
ATOM 665 C C . ILE A 1 77 ? -4.660 -10.603 5.431 1.00 88.88 77 ILE A C 1
ATOM 667 O O . ILE A 1 77 ? -5.027 -9.434 5.325 1.00 88.88 77 ILE A O 1
ATOM 671 N N . ASP A 1 78 ? -5.163 -11.395 6.386 1.00 93.00 78 ASP A N 1
ATOM 672 C CA . ASP A 1 78 ? -6.071 -10.877 7.420 1.00 93.00 78 ASP A CA 1
ATOM 673 C C . ASP A 1 78 ? -5.321 -9.963 8.394 1.00 93.00 78 ASP A C 1
ATOM 675 O O . ASP A 1 78 ? -5.803 -8.872 8.702 1.00 93.00 78 ASP A O 1
ATOM 679 N N . ASP A 1 79 ? -4.114 -10.360 8.806 1.00 92.25 79 ASP A N 1
ATOM 680 C CA . ASP A 1 79 ? -3.262 -9.550 9.680 1.00 92.25 79 ASP A CA 1
ATOM 681 C C . ASP A 1 79 ? -2.815 -8.259 8.981 1.00 92.25 79 ASP A C 1
AT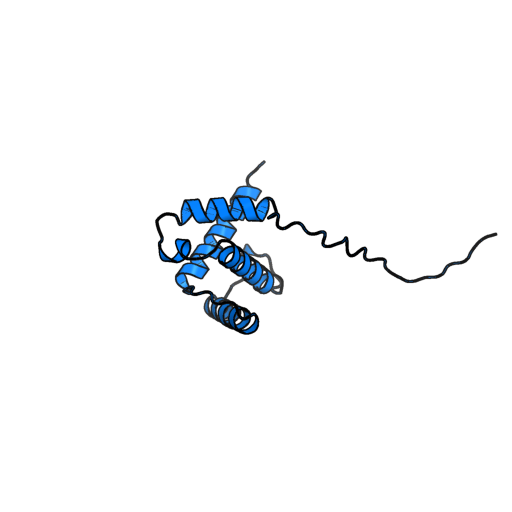OM 683 O O . ASP A 1 79 ? -2.888 -7.187 9.585 1.00 92.25 79 ASP A O 1
ATOM 687 N N . LEU A 1 80 ? -2.425 -8.332 7.703 1.00 91.25 80 LEU A N 1
ATOM 688 C CA . LEU A 1 80 ? -2.097 -7.150 6.898 1.00 91.25 80 LEU A CA 1
ATOM 689 C C . LEU A 1 80 ? -3.300 -6.209 6.759 1.00 91.25 80 LEU A C 1
ATOM 691 O O . LEU A 1 80 ? -3.186 -5.009 6.994 1.00 91.25 80 LEU A O 1
ATOM 695 N N . TYR A 1 81 ? -4.479 -6.738 6.427 1.00 94.44 81 TYR A N 1
ATOM 696 C CA . TYR A 1 81 ? -5.681 -5.915 6.304 1.00 94.44 81 TYR A CA 1
ATOM 697 C C . TYR A 1 81 ? -6.047 -5.243 7.636 1.00 94.44 81 TYR A C 1
ATOM 699 O O . TYR A 1 81 ? -6.406 -4.066 7.663 1.00 94.44 81 TYR A O 1
ATOM 707 N N . GLN A 1 82 ? -5.918 -5.954 8.761 1.00 94.56 82 GLN A N 1
ATOM 708 C CA . GLN A 1 82 ? -6.115 -5.366 10.089 1.00 94.56 82 GLN A CA 1
ATOM 709 C C . GLN A 1 82 ? -5.073 -4.292 10.416 1.00 94.56 82 GLN A C 1
ATOM 711 O O . GLN A 1 82 ? -5.433 -3.291 11.039 1.00 94.56 82 GLN A O 1
ATOM 716 N N . PHE A 1 83 ? -3.815 -4.489 10.014 1.00 93.94 83 PHE A N 1
ATOM 717 C CA . PHE A 1 83 ? -2.759 -3.489 10.143 1.00 93.94 83 PHE A CA 1
ATOM 718 C C . PHE A 1 83 ? -3.126 -2.219 9.374 1.00 93.94 83 PHE A C 1
ATOM 720 O O . PHE A 1 83 ? -3.249 -1.169 9.997 1.00 93.94 83 PHE A O 1
ATOM 727 N N . VAL A 1 84 ? -3.450 -2.331 8.083 1.00 94.25 84 VAL A N 1
ATOM 728 C CA . VAL A 1 84 ? -3.845 -1.192 7.236 1.00 94.25 84 VAL A CA 1
ATOM 729 C C . VAL A 1 84 ? -5.026 -0.429 7.833 1.00 94.25 84 VAL A C 1
ATOM 731 O O . VAL A 1 84 ? -4.965 0.784 8.011 1.00 94.25 84 VAL A O 1
ATOM 734 N N . GLN A 1 85 ? -6.091 -1.136 8.221 1.00 94.38 85 GLN A N 1
ATOM 735 C CA . GLN A 1 85 ? -7.283 -0.516 8.812 1.00 94.38 85 GLN A CA 1
ATOM 736 C C . GLN A 1 85 ? -6.980 0.196 10.136 1.00 94.38 85 GLN A C 1
ATOM 738 O O . GLN A 1 85 ? -7.592 1.216 10.456 1.00 94.38 85 GLN A O 1
ATOM 743 N N . LYS A 1 86 ? -6.063 -0.357 10.935 1.00 94.38 86 LYS A N 1
ATOM 744 C CA . LYS A 1 86 ? -5.660 0.227 12.211 1.00 94.38 86 LYS A CA 1
ATOM 745 C C . LYS A 1 86 ? -4.806 1.475 11.994 1.00 94.38 86 LYS A C 1
ATOM 747 O O . LYS A 1 86 ? -5.109 2.488 12.619 1.00 94.38 86 LYS A O 1
ATOM 752 N N . THR A 1 87 ? -3.798 1.403 11.129 1.00 94.81 87 THR A N 1
ATOM 753 C CA . THR A 1 87 ? -2.864 2.505 10.869 1.00 94.81 87 THR A CA 1
ATOM 754 C C . THR A 1 87 ? -3.576 3.670 10.187 1.00 94.81 87 THR A C 1
ATOM 756 O O . THR A 1 87 ? -3.544 4.777 10.714 1.00 94.81 87 THR A O 1
ATOM 759 N N . ALA A 1 88 ? -4.388 3.406 9.156 1.00 92.44 88 ALA A N 1
ATOM 760 C CA . ALA A 1 88 ? -5.215 4.430 8.511 1.00 92.44 88 ALA A CA 1
ATOM 761 C C . ALA A 1 88 ? -6.131 5.160 9.512 1.00 92.44 88 ALA A C 1
ATOM 763 O O . ALA A 1 88 ? -6.248 6.383 9.493 1.00 92.44 88 ALA A O 1
ATOM 764 N N . ALA A 1 89 ? -6.745 4.424 10.448 1.00 92.19 89 ALA A N 1
ATOM 765 C CA . ALA A 1 89 ? -7.582 5.021 11.486 1.00 92.19 89 ALA A CA 1
ATOM 766 C C . ALA A 1 89 ? -6.788 5.827 12.532 1.00 92.19 89 ALA A C 1
ATOM 768 O O . ALA A 1 89 ? -7.329 6.780 13.099 1.00 92.19 89 ALA A O 1
ATOM 769 N N . GLU A 1 90 ? -5.546 5.438 12.834 1.00 94.38 90 GLU A N 1
ATOM 770 C CA . GLU A 1 90 ? -4.646 6.182 13.726 1.00 94.38 90 GLU A CA 1
ATOM 771 C C . GLU A 1 90 ? -4.146 7.478 13.070 1.00 94.38 90 GLU A C 1
ATOM 773 O O . GLU A 1 90 ? -4.063 8.499 13.758 1.00 94.38 90 GLU A O 1
ATOM 778 N N . ASP A 1 91 ? -3.930 7.453 11.755 1.00 93.88 91 ASP A N 1
ATOM 779 C CA . ASP A 1 91 ? -3.468 8.582 10.937 1.00 93.88 91 ASP A CA 1
ATOM 780 C C . ASP A 1 91 ? -4.605 9.487 10.430 1.00 93.88 91 ASP A C 1
ATOM 782 O O . ASP A 1 91 ? -4.371 10.423 9.665 1.00 93.88 91 ASP A O 1
ATOM 786 N N . GLU A 1 92 ? -5.842 9.231 10.870 1.00 91.94 92 GLU A N 1
ATOM 787 C CA . GLU A 1 92 ? -7.053 9.958 10.463 1.00 91.94 92 GLU A CA 1
ATOM 788 C C . GLU A 1 92 ? -7.311 9.932 8.938 1.00 91.94 92 GLU A C 1
ATOM 790 O O . GLU A 1 92 ? -7.994 10.813 8.409 1.00 91.94 92 GLU A O 1
ATOM 795 N N . GLN A 1 93 ? -6.807 8.904 8.245 1.00 87.75 93 GLN A N 1
ATOM 796 C CA . GLN A 1 93 ? -7.069 8.631 6.831 1.00 87.75 93 GLN A CA 1
ATOM 797 C C . GLN A 1 93 ? -8.438 7.954 6.663 1.00 87.75 93 GLN A C 1
ATOM 799 O O . GLN A 1 93 ? -8.807 7.058 7.426 1.00 87.75 93 GLN A O 1
ATOM 804 N N . ASP A 1 94 ? -9.207 8.375 5.657 1.00 87.06 94 ASP A N 1
ATOM 805 C CA . ASP A 1 94 ? -10.546 7.840 5.352 1.00 87.06 94 ASP A CA 1
ATOM 806 C C . ASP A 1 94 ? -10.507 7.032 4.049 1.00 87.06 94 ASP A C 1
ATOM 808 O O . ASP A 1 94 ? -11.011 7.467 3.015 1.00 87.06 94 ASP A O 1
ATOM 812 N N . ILE A 1 95 ? -9.853 5.867 4.100 1.00 87.50 95 ILE A N 1
ATOM 813 C CA . ILE A 1 95 ? -9.646 4.985 2.943 1.00 87.50 95 ILE A CA 1
ATOM 814 C C . ILE A 1 95 ? -10.665 3.840 2.983 1.00 87.50 95 ILE A C 1
ATOM 816 O O . ILE A 1 95 ? -10.605 2.956 3.843 1.00 87.50 95 ILE A O 1
ATOM 820 N N . ASP A 1 96 ? -11.601 3.837 2.031 1.00 88.69 96 ASP A N 1
ATOM 821 C CA . ASP A 1 96 ? -12.598 2.772 1.865 1.00 88.69 96 ASP A CA 1
ATOM 822 C C . ASP A 1 96 ? -12.087 1.709 0.884 1.00 88.69 96 ASP A C 1
ATOM 824 O O . ASP A 1 96 ? -12.362 1.756 -0.315 1.00 88.69 96 ASP A O 1
ATOM 828 N N . ILE A 1 97 ? -11.318 0.747 1.400 1.00 91.00 97 ILE A N 1
ATOM 829 C CA . ILE A 1 97 ? -10.776 -0.366 0.615 1.00 91.00 97 ILE A CA 1
ATOM 830 C C . ILE A 1 97 ? -11.187 -1.720 1.196 1.00 91.00 97 ILE A C 1
ATOM 832 O O . ILE A 1 97 ? -11.185 -1.929 2.410 1.00 91.00 97 ILE A O 1
ATOM 836 N N . SER A 1 98 ? -11.536 -2.668 0.322 1.00 94.19 98 SER A N 1
ATOM 837 C CA . SER A 1 98 ? -11.806 -4.047 0.731 1.00 94.19 98 SER A CA 1
ATOM 838 C C . SER A 1 98 ? -10.529 -4.889 0.771 1.00 94.19 98 SER A C 1
ATOM 840 O O . SER A 1 98 ? -9.554 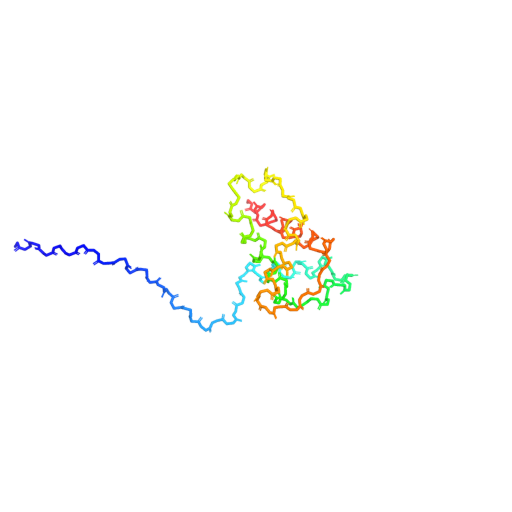-4.595 0.089 1.00 94.19 98 SER A O 1
ATOM 842 N N . GLN A 1 99 ? -10.549 -5.992 1.521 1.00 94.56 99 GLN A N 1
ATOM 843 C CA . GLN A 1 99 ? -9.426 -6.936 1.556 1.00 94.56 99 GLN A CA 1
ATOM 844 C C . GLN A 1 99 ? -9.096 -7.509 0.165 1.00 94.56 99 GLN A C 1
ATOM 846 O O . GLN A 1 99 ? -7.931 -7.722 -0.145 1.00 94.56 99 GLN A O 1
ATOM 851 N N . GLU A 1 100 ? -10.108 -7.752 -0.676 1.00 94.56 100 GLU A N 1
ATOM 852 C CA . GLU A 1 100 ? -9.905 -8.253 -2.045 1.00 94.56 100 GLU A CA 1
ATOM 853 C C . GLU A 1 100 ? -9.211 -7.208 -2.927 1.00 94.56 100 GLU A C 1
ATOM 855 O O . GLU A 1 100 ? -8.317 -7.555 -3.695 1.00 94.56 100 GLU A O 1
ATOM 860 N N . ASP A 1 101 ? -9.603 -5.938 -2.792 1.00 95.12 101 ASP A N 1
ATOM 861 C CA . ASP A 1 101 ? -9.006 -4.835 -3.549 1.00 95.12 101 ASP A CA 1
ATOM 862 C C . ASP A 1 101 ? -7.572 -4.561 -3.068 1.00 95.12 101 ASP A C 1
ATOM 864 O O . ASP A 1 101 ? -6.685 -4.372 -3.893 1.00 95.12 101 ASP A O 1
ATOM 868 N N . LEU A 1 102 ? -7.317 -4.636 -1.754 1.00 94.31 102 LEU A N 1
ATOM 869 C CA . LEU A 1 102 ? -5.969 -4.527 -1.190 1.00 94.31 102 LEU A CA 1
ATOM 870 C C . LEU A 1 102 ? -5.044 -5.608 -1.759 1.00 94.31 102 LEU A C 1
ATOM 872 O O . LEU A 1 102 ? -3.974 -5.290 -2.254 1.00 94.31 102 LEU A O 1
ATOM 876 N N . VAL A 1 103 ? -5.467 -6.877 -1.756 1.00 93.19 103 VAL A N 1
ATOM 877 C CA . VAL A 1 103 ? -4.665 -7.975 -2.330 1.00 93.19 103 VAL A CA 1
ATOM 878 C C . VAL A 1 103 ? -4.338 -7.729 -3.798 1.00 93.19 103 VAL A C 1
ATOM 880 O O . VAL A 1 103 ? -3.218 -8.004 -4.218 1.00 93.19 103 VAL A O 1
ATOM 883 N N . LEU A 1 104 ? -5.298 -7.227 -4.576 1.00 95.00 104 LEU A N 1
ATOM 884 C CA . LEU A 1 104 ? -5.063 -6.918 -5.982 1.00 95.00 104 LEU A CA 1
ATOM 885 C C . LEU A 1 104 ? -4.017 -5.810 -6.153 1.00 95.00 104 LEU A C 1
ATOM 887 O O . LEU A 1 104 ? -3.140 -5.953 -6.996 1.00 95.00 104 LEU A O 1
ATOM 891 N N . LEU A 1 105 ? -4.084 -4.737 -5.359 1.00 95.19 105 LEU A N 1
ATOM 892 C CA . LEU A 1 105 ? -3.091 -3.659 -5.417 1.00 95.19 105 LEU A CA 1
ATOM 893 C C . LEU A 1 105 ? -1.677 -4.177 -5.128 1.00 95.19 105 LEU A C 1
ATOM 895 O O . LEU A 1 105 ? -0.753 -3.849 -5.862 1.00 95.19 105 LEU A O 1
ATOM 899 N N . LEU A 1 106 ? -1.524 -5.048 -4.131 1.00 91.31 106 LEU A N 1
ATOM 900 C CA . LEU A 1 106 ? -0.228 -5.647 -3.788 1.00 91.31 106 LEU A CA 1
ATOM 901 C C . LEU A 1 106 ? 0.302 -6.568 -4.889 1.00 91.31 106 LEU A C 1
ATOM 903 O O . LEU A 1 106 ? 1.498 -6.594 -5.154 1.00 91.31 106 LEU A O 1
ATOM 907 N N . GLN A 1 107 ? -0.585 -7.319 -5.548 1.00 92.06 107 GLN A N 1
ATOM 908 C CA . GLN A 1 107 ? -0.208 -8.131 -6.706 1.00 92.06 107 GLN A CA 1
ATOM 909 C C . GLN A 1 107 ? 0.289 -7.258 -7.857 1.00 92.06 107 GLN A C 1
ATOM 911 O O . GLN A 1 107 ? 1.288 -7.598 -8.474 1.00 92.06 107 GLN A O 1
ATOM 916 N N . LEU A 1 108 ? -0.373 -6.128 -8.117 1.00 95.25 108 LEU A N 1
ATOM 917 C CA . LEU A 1 108 ? 0.050 -5.191 -9.156 1.00 95.25 108 LEU A CA 1
ATOM 918 C C . LEU A 1 108 ? 1.398 -4.541 -8.829 1.00 95.25 108 LEU A C 1
ATOM 920 O O . LEU A 1 108 ? 2.220 -4.409 -9.728 1.00 95.25 108 LEU A O 1
ATOM 924 N N . GLN A 1 109 ? 1.648 -4.181 -7.567 1.00 92.69 109 GLN A N 1
ATOM 925 C CA . GLN A 1 109 ? 2.956 -3.674 -7.142 1.00 92.69 109 GLN A CA 1
ATOM 926 C C . GLN A 1 109 ? 4.056 -4.717 -7.390 1.00 92.69 109 GLN A C 1
ATOM 928 O O . GLN A 1 109 ? 5.047 -4.408 -8.039 1.00 92.69 109 GLN A O 1
ATOM 933 N N . GLN A 1 110 ? 3.839 -5.974 -6.989 1.00 89.62 110 GLN A N 1
ATOM 934 C CA . GLN A 1 110 ? 4.800 -7.057 -7.238 1.00 89.62 110 GLN A CA 1
ATOM 935 C C . GLN A 1 110 ? 5.031 -7.307 -8.735 1.00 89.62 110 GLN A C 1
ATOM 937 O O . GLN A 1 110 ? 6.176 -7.419 -9.162 1.00 89.62 110 GLN A O 1
ATOM 942 N N . GLU A 1 111 ? 3.967 -7.361 -9.544 1.00 92.81 111 GLU A N 1
ATOM 943 C CA . GLU A 1 111 ? 4.082 -7.521 -11.002 1.00 92.81 111 GLU A CA 1
ATOM 944 C C . GLU A 1 111 ? 4.861 -6.353 -11.638 1.00 92.81 111 GLU A C 1
ATOM 946 O O . GLU A 1 111 ? 5.643 -6.557 -12.572 1.00 92.81 111 GLU A O 1
ATOM 951 N N . PHE A 1 112 ? 4.680 -5.133 -11.126 1.00 93.44 112 PHE A N 1
ATOM 952 C CA . PHE A 1 112 ? 5.436 -3.961 -11.554 1.00 93.44 112 PHE A CA 1
ATOM 953 C C . PHE A 1 112 ? 6.915 -4.055 -11.150 1.00 93.44 112 PHE A C 1
ATOM 955 O O . PHE A 1 112 ? 7.783 -3.890 -12.010 1.00 93.44 112 PHE A O 1
ATOM 962 N N . ASP A 1 113 ? 7.215 -4.398 -9.897 1.00 89.50 113 ASP A N 1
ATOM 963 C CA . ASP A 1 113 ? 8.585 -4.563 -9.394 1.00 89.50 113 ASP A CA 1
ATOM 964 C C . ASP A 1 113 ? 9.350 -5.644 -10.174 1.00 89.50 113 ASP A C 1
ATOM 966 O O . ASP A 1 113 ? 10.500 -5.444 -10.582 1.00 89.50 113 ASP A O 1
ATOM 970 N N . GLU A 1 114 ? 8.691 -6.771 -10.467 1.00 89.00 114 GLU A N 1
ATOM 971 C CA . GLU A 1 114 ? 9.221 -7.817 -11.345 1.00 89.00 114 GLU A CA 1
ATOM 972 C C . GLU A 1 114 ? 9.526 -7.266 -12.746 1.00 89.00 114 GLU A C 1
ATOM 974 O O . GLU A 1 114 ? 10.591 -7.546 -13.304 1.00 89.00 114 GLU A O 1
ATOM 979 N N . SER A 1 115 ? 8.634 -6.437 -13.303 1.00 88.38 115 SER A N 1
ATOM 980 C CA . SER A 1 115 ? 8.815 -5.846 -14.634 1.00 88.38 115 SER A CA 1
ATOM 981 C C . SER A 1 115 ? 10.028 -4.912 -14.726 1.00 88.38 115 SER A C 1
ATOM 983 O O . SER A 1 115 ? 10.679 -4.861 -15.773 1.00 88.38 115 SER A O 1
ATOM 985 N N . LEU A 1 116 ? 10.379 -4.231 -13.628 1.00 85.50 116 LEU A N 1
ATOM 986 C CA . LEU A 1 116 ? 11.584 -3.401 -13.527 1.00 85.50 116 LEU A CA 1
ATOM 987 C C . LEU A 1 116 ? 12.863 -4.246 -13.415 1.00 85.50 116 LEU A C 1
ATOM 989 O O . LEU A 1 116 ? 13.928 -3.840 -13.885 1.00 85.50 116 LEU A O 1
ATOM 993 N N . GLY A 1 117 ? 12.772 -5.431 -12.806 1.00 67.69 117 GLY A N 1
ATOM 994 C CA . GLY A 1 117 ? 13.885 -6.370 -12.651 1.00 67.69 117 GLY A CA 1
ATOM 995 C C . GLY A 1 117 ? 14.254 -7.151 -13.920 1.00 67.69 117 GLY A C 1
ATOM 996 O O . GLY A 1 117 ? 15.359 -7.694 -13.999 1.00 67.69 117 GLY A O 1
ATOM 997 N N . GLU A 1 118 ? 13.367 -7.208 -14.920 1.00 60.28 118 GLU A N 1
ATOM 998 C CA . GLU A 1 118 ? 13.573 -7.955 -16.173 1.00 60.28 118 GLU A CA 1
ATOM 999 C C . GLU A 1 118 ? 14.357 -7.189 -17.269 1.00 60.28 118 GLU A C 1
ATOM 1001 O O . GLU A 1 118 ? 14.597 -7.742 -18.351 1.00 60.28 118 GLU A O 1
ATOM 1006 N N . GLU A 1 119 ? 14.816 -5.954 -17.024 1.00 51.69 119 GLU A N 1
ATOM 1007 C CA . GLU A 1 119 ? 15.655 -5.199 -17.975 1.00 51.69 119 GLU A CA 1
ATOM 1008 C C . GLU A 1 119 ? 17.154 -5.590 -17.906 1.00 51.69 119 GLU A C 1
ATOM 1010 O O . GLU A 1 119 ? 17.975 -4.925 -17.270 1.00 51.69 119 GLU A O 1
ATOM 1015 N N . ASP A 1 120 ? 17.519 -6.671 -18.614 1.00 45.97 120 ASP A N 1
ATOM 1016 C CA . ASP A 1 120 ? 18.906 -7.070 -18.976 1.00 45.97 120 ASP A CA 1
ATOM 1017 C C . ASP A 1 120 ? 19.384 -6.415 -20.300 1.00 45.97 120 ASP A C 1
ATOM 1019 O O . ASP A 1 120 ? 18.659 -6.500 -21.327 1.00 45.97 120 ASP A O 1
#

Radius of gyration: 19.29 Å; chains: 1; bounding box: 67×38×38 Å

pLDDT: mean 80.14, std 18.75, range [41.59, 96.44]